Protein AF-A0AB37ASD0-F1 (afdb_monomer_lite)

pLDDT: mean 83.05, std 8.6, range [56.44, 93.0]

Structure (mmCIF, N/CA/C/O backbone):
data_AF-A0AB37ASD0-F1
#
_entry.id   AF-A0AB37ASD0-F1
#
loop_
_atom_site.group_PDB
_atom_site.id
_atom_site.type_symbol
_atom_site.label_atom_id
_atom_site.label_alt_id
_atom_site.label_comp_id
_atom_site.label_asym_id
_atom_site.label_entity_id
_atom_site.label_seq_id
_atom_site.pdbx_PDB_ins_code
_atom_site.Cartn_x
_atom_site.Cartn_y
_atom_site.Cartn_z
_atom_site.occupancy
_atom_site.B_iso_or_equiv
_atom_site.auth_seq_id
_atom_site.auth_comp_id
_atom_site.auth_asym_id
_atom_site.auth_atom_id
_atom_site.pdbx_PDB_model_num
ATOM 1 N N . ARG A 1 1 ? -6.641 -2.005 9.103 1.00 85.31 1 ARG A N 1
ATOM 2 C CA . ARG A 1 1 ? -7.366 -1.753 7.837 1.00 85.31 1 ARG A CA 1
ATOM 3 C C . ARG A 1 1 ? -6.356 -1.299 6.801 1.00 85.31 1 ARG A C 1
ATOM 5 O O . ARG A 1 1 ? -5.498 -0.503 7.167 1.00 85.31 1 ARG A O 1
ATOM 12 N N . GLY A 1 2 ? -6.407 -1.851 5.595 1.00 90.19 2 GLY A N 1
ATOM 13 C CA . GLY A 1 2 ? -5.529 -1.511 4.478 1.00 90.19 2 GLY A CA 1
ATOM 14 C C . GLY A 1 2 ? -6.332 -1.003 3.285 1.00 90.19 2 GLY A C 1
ATOM 15 O O . GLY A 1 2 ? -7.529 -1.276 3.191 1.00 90.19 2 GLY A O 1
ATOM 16 N N . TYR A 1 3 ? -5.657 -0.266 2.404 1.00 89.56 3 TYR A N 1
ATOM 17 C CA . TYR A 1 3 ? -6.221 0.275 1.171 1.00 89.56 3 TYR A CA 1
ATOM 18 C C . TYR A 1 3 ? -5.202 0.114 0.041 1.00 89.56 3 TYR A C 1
ATOM 20 O O . TYR A 1 3 ? -4.024 0.409 0.241 1.00 89.56 3 TYR A O 1
ATOM 28 N N . VAL A 1 4 ? -5.656 -0.333 -1.128 1.00 86.69 4 VAL A N 1
ATOM 29 C CA . VAL A 1 4 ? -4.887 -0.292 -2.381 1.00 86.69 4 VAL A CA 1
ATOM 30 C C . VAL A 1 4 ? -5.406 0.870 -3.206 1.00 86.69 4 VAL A C 1
ATOM 32 O O . VAL A 1 4 ? -6.621 1.058 -3.315 1.00 86.69 4 VAL A O 1
ATOM 35 N N . MET A 1 5 ? -4.487 1.644 -3.776 1.00 90.62 5 MET A N 1
ATOM 36 C CA . MET A 1 5 ? -4.816 2.776 -4.632 1.00 90.62 5 MET A CA 1
ATOM 37 C C . MET A 1 5 ? -4.257 2.569 -6.034 1.00 90.62 5 MET A C 1
ATOM 39 O O . MET A 1 5 ? -3.101 2.186 -6.189 1.00 90.62 5 MET A O 1
ATOM 43 N N . ASP A 1 6 ? -5.069 2.882 -7.038 1.00 86.62 6 ASP A N 1
ATOM 44 C CA . ASP A 1 6 ? -4.650 3.024 -8.429 1.00 86.62 6 ASP A CA 1
ATOM 45 C C . ASP A 1 6 ? -5.035 4.426 -8.902 1.00 86.62 6 ASP A C 1
ATOM 47 O O . ASP A 1 6 ? -6.190 4.839 -8.778 1.00 86.62 6 ASP A O 1
ATOM 51 N N . SER A 1 7 ? -4.052 5.183 -9.396 1.00 89.88 7 SER A N 1
ATOM 52 C CA . SER A 1 7 ? -4.270 6.502 -10.004 1.00 89.88 7 SER A CA 1
ATOM 53 C C . SER A 1 7 ? -5.087 7.474 -9.130 1.00 89.88 7 SER A C 1
ATOM 55 O O . SER A 1 7 ? -5.897 8.255 -9.620 1.00 89.88 7 SER A O 1
ATOM 57 N N . GLY A 1 8 ? -4.888 7.414 -7.808 1.00 91.62 8 GLY A N 1
ATOM 58 C CA . GLY A 1 8 ? -5.587 8.258 -6.830 1.00 91.62 8 GLY A CA 1
ATOM 59 C C . GLY A 1 8 ? -6.965 7.747 -6.387 1.00 91.62 8 GLY A C 1
ATOM 60 O O . GLY A 1 8 ? -7.626 8.418 -5.598 1.00 91.62 8 GLY A O 1
ATOM 61 N N . THR A 1 9 ? -7.392 6.566 -6.843 1.00 92.50 9 THR A N 1
ATOM 62 C CA . THR A 1 9 ? -8.670 5.941 -6.466 1.00 92.50 9 THR A CA 1
ATOM 63 C C . THR A 1 9 ? -8.435 4.694 -5.623 1.00 92.50 9 THR A C 1
ATOM 65 O O . THR A 1 9 ? -7.574 3.880 -5.947 1.00 92.50 9 THR A O 1
ATOM 68 N N . VAL A 1 10 ? -9.212 4.514 -4.550 1.00 89.75 10 VAL A N 1
ATOM 69 C CA . VAL A 1 10 ? -9.189 3.275 -3.756 1.00 89.75 10 VAL A CA 1
ATOM 70 C C . VAL A 1 10 ? -9.852 2.157 -4.555 1.00 89.75 10 VAL A C 1
ATOM 72 O O . VAL A 1 10 ? -11.028 2.250 -4.898 1.00 89.75 10 VAL A O 1
ATOM 75 N N . THR A 1 11 ? -9.101 1.098 -4.836 1.00 88.06 11 THR A N 1
ATOM 76 C CA . THR A 1 11 ? -9.565 -0.056 -5.623 1.00 88.06 11 THR A CA 1
ATOM 77 C C . THR A 1 11 ? -9.769 -1.313 -4.782 1.00 88.06 11 THR A C 1
ATOM 79 O O . THR A 1 11 ? -10.460 -2.235 -5.210 1.00 88.06 1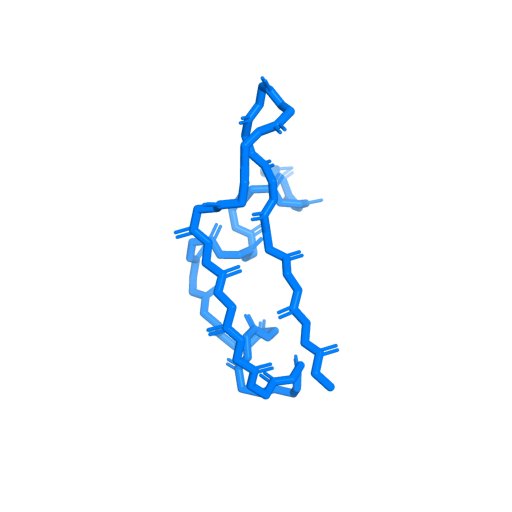1 THR A O 1
ATOM 82 N N . MET A 1 12 ? -9.211 -1.354 -3.570 1.00 87.06 12 MET A N 1
ATOM 83 C CA . MET A 1 12 ? -9.422 -2.432 -2.605 1.00 87.06 12 MET A CA 1
ATOM 84 C C . MET A 1 12 ? -9.303 -1.890 -1.181 1.00 87.06 12 MET A C 1
ATOM 86 O O . MET A 1 12 ? -8.405 -1.100 -0.891 1.00 87.06 12 MET A O 1
ATOM 90 N N . GLU A 1 13 ? -10.170 -2.351 -0.285 1.00 91.31 13 GLU A N 1
ATOM 91 C CA . GLU A 1 13 ? -10.126 -2.054 1.146 1.00 91.31 13 GLU A CA 1
ATOM 92 C C . GLU A 1 13 ? -10.411 -3.315 1.966 1.00 91.31 13 GLU A C 1
ATOM 94 O O . GLU A 1 13 ? -11.142 -4.202 1.523 1.00 91.31 13 GLU A O 1
ATOM 99 N N . GLY A 1 14 ? -9.838 -3.418 3.165 1.00 89.38 14 GLY A N 1
ATOM 100 C CA . GLY A 1 14 ? -10.047 -4.604 3.993 1.00 89.38 14 GLY A CA 1
ATOM 101 C C . GLY A 1 14 ? -9.142 -4.702 5.212 1.00 89.38 14 GLY A C 1
ATOM 102 O O . GLY A 1 14 ? -8.514 -3.729 5.650 1.00 89.38 14 GLY A O 1
ATOM 103 N N . ASP A 1 15 ? -9.089 -5.894 5.803 1.00 93.00 15 ASP A N 1
ATOM 104 C CA . ASP A 1 15 ? -8.105 -6.184 6.838 1.00 93.00 15 ASP A CA 1
ATOM 105 C C . ASP A 1 15 ? -6.698 -6.246 6.231 1.00 93.00 15 ASP A C 1
ATOM 107 O O . ASP A 1 15 ? -6.449 -6.955 5.261 1.00 93.00 15 ASP A O 1
ATOM 111 N N . ALA A 1 16 ? -5.761 -5.502 6.819 1.00 85.25 16 ALA A N 1
ATOM 112 C CA . ALA A 1 16 ? -4.435 -5.331 6.234 1.00 85.25 16 ALA A CA 1
ATOM 113 C C . ALA A 1 16 ? -3.630 -6.637 6.217 1.00 85.25 16 ALA A C 1
ATOM 115 O O . ALA A 1 16 ? -2.853 -6.841 5.291 1.00 85.25 16 ALA A O 1
ATOM 116 N N . LYS A 1 17 ? -3.816 -7.528 7.205 1.00 86.44 17 LYS A N 1
ATOM 117 C CA . LYS A 1 17 ? -3.113 -8.817 7.212 1.00 86.44 17 LYS A CA 1
ATOM 118 C C . LYS A 1 17 ? -3.623 -9.714 6.096 1.00 86.44 17 LYS A C 1
ATOM 120 O O . LYS A 1 17 ? -2.812 -10.284 5.385 1.00 86.44 17 LYS A O 1
ATOM 125 N N . GLN A 1 18 ? -4.939 -9.776 5.904 1.00 85.12 18 GLN A N 1
ATOM 126 C CA . GLN A 1 18 ? -5.527 -10.574 4.824 1.00 85.12 18 GLN A CA 1
ATOM 127 C C . GLN A 1 18 ? -5.141 -10.043 3.439 1.00 85.12 18 GLN A C 1
ATOM 129 O O . GLN A 1 18 ? -4.928 -10.818 2.514 1.00 85.12 18 GLN A O 1
ATOM 134 N N . MET A 1 19 ? -5.016 -8.722 3.298 1.00 85.81 19 MET A N 1
ATOM 135 C CA . MET A 1 19 ? -4.608 -8.096 2.040 1.00 85.81 19 MET A CA 1
ATOM 136 C C . MET A 1 19 ? -3.154 -8.407 1.664 1.00 85.81 19 MET A C 1
ATOM 138 O O . MET A 1 19 ? -2.860 -8.504 0.481 1.00 85.81 19 MET A O 1
ATOM 142 N N . LEU A 1 20 ? -2.243 -8.601 2.626 1.00 82.12 20 LEU A N 1
ATOM 143 C CA . LEU A 1 20 ? -0.849 -8.975 2.330 1.00 82.12 20 LEU A CA 1
ATOM 144 C C . LEU A 1 20 ? -0.731 -10.346 1.651 1.00 82.12 20 LEU A C 1
ATOM 146 O O . LEU A 1 20 ? 0.215 -10.576 0.896 1.00 82.12 20 LEU A O 1
ATOM 150 N N . ASP A 1 21 ? -1.693 -11.231 1.899 1.00 83.44 21 ASP A N 1
ATOM 151 C CA . ASP A 1 21 ? -1.751 -12.556 1.288 1.00 83.44 21 ASP A CA 1
ATOM 152 C C . ASP A 1 21 ? -2.398 -12.532 -0.109 1.00 83.44 21 ASP A C 1
ATOM 154 O O . ASP A 1 21 ? -2.271 -13.504 -0.857 1.00 83.44 21 ASP A O 1
ATOM 158 N N . ASP A 1 22 ? -3.061 -11.434 -0.497 1.00 82.50 22 ASP A N 1
ATOM 159 C CA . ASP A 1 22 ? -3.721 -11.317 -1.797 1.00 82.50 22 ASP A CA 1
ATOM 160 C C . ASP A 1 22 ? -2.669 -11.207 -2.925 1.00 82.50 22 ASP A C 1
ATOM 162 O O . ASP A 1 22 ? -1.862 -10.267 -2.947 1.00 82.50 22 ASP A O 1
ATOM 166 N N . PRO A 1 23 ? -2.670 -12.131 -3.907 1.00 79.81 23 PRO A N 1
ATOM 167 C CA . PRO A 1 23 ? -1.735 -1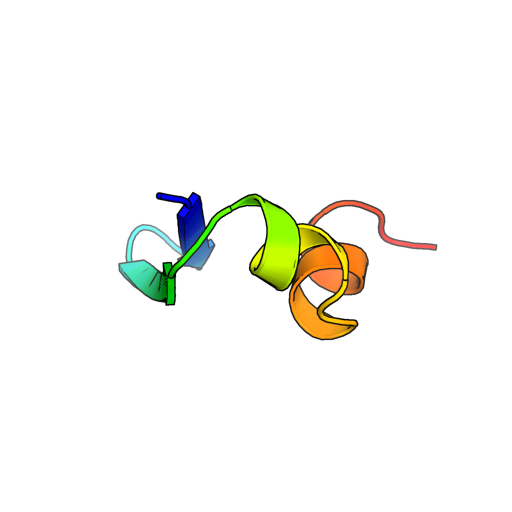2.108 -5.030 1.00 79.81 23 PRO A CA 1
ATOM 168 C C . PRO A 1 23 ? -1.736 -10.787 -5.809 1.00 79.81 23 PRO A C 1
ATOM 170 O O . PRO A 1 23 ? -0.695 -10.388 -6.326 1.00 79.81 23 PRO A O 1
ATOM 173 N N . LYS A 1 24 ? -2.876 -10.087 -5.879 1.00 78.94 24 LYS A N 1
ATOM 174 C CA . LYS A 1 24 ? -3.003 -8.791 -6.559 1.00 78.94 24 LYS A CA 1
ATOM 175 C C . LYS A 1 24 ? -2.316 -7.678 -5.782 1.00 78.94 24 LYS A C 1
ATOM 177 O O . LYS A 1 24 ? -1.658 -6.841 -6.391 1.00 78.94 24 LYS A O 1
ATOM 182 N N . VAL A 1 25 ? -2.434 -7.681 -4.453 1.00 80.12 25 VAL A N 1
ATOM 183 C CA . VAL A 1 25 ? -1.732 -6.723 -3.584 1.00 80.12 25 VAL A CA 1
ATOM 184 C C . VAL A 1 25 ? -0.231 -6.954 -3.695 1.00 80.12 25 VAL A C 1
ATOM 186 O O . VAL A 1 25 ? 0.534 -6.013 -3.886 1.00 80.12 25 VAL A O 1
ATOM 189 N N . ARG A 1 26 ? 0.200 -8.215 -3.671 1.00 77.50 26 ARG A N 1
ATOM 190 C CA . ARG A 1 26 ? 1.614 -8.560 -3.841 1.00 77.50 26 ARG A CA 1
ATOM 191 C C . ARG A 1 26 ? 2.146 -8.130 -5.209 1.00 77.50 26 ARG A C 1
ATOM 193 O O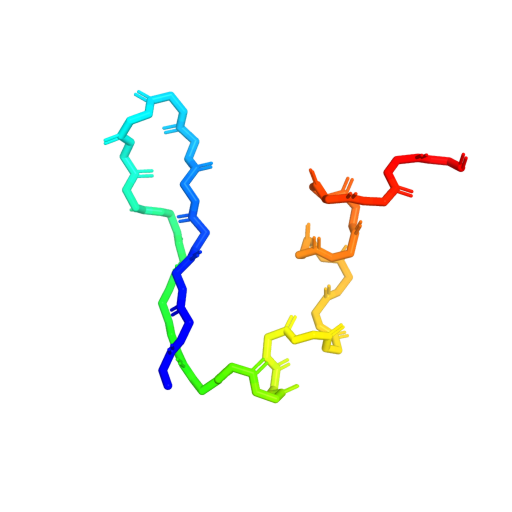 . ARG A 1 26 ? 3.185 -7.488 -5.259 1.00 77.50 26 ARG A O 1
ATOM 200 N N . ALA A 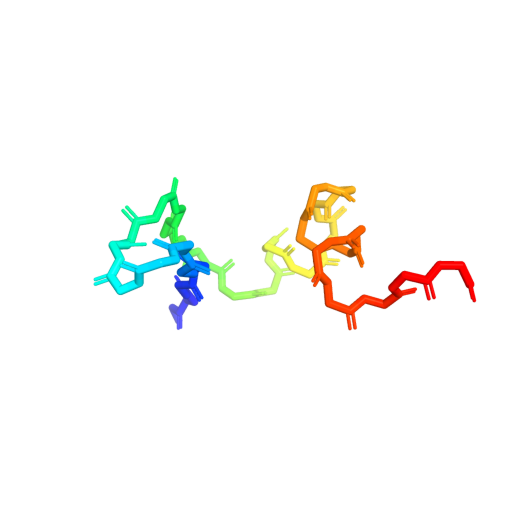1 27 ? 1.422 -8.404 -6.294 1.00 77.19 27 ALA A N 1
ATOM 201 C CA . ALA A 1 27 ? 1.821 -7.993 -7.641 1.00 77.19 27 ALA A CA 1
ATOM 202 C C . ALA A 1 27 ? 1.873 -6.463 -7.813 1.00 77.19 27 ALA A C 1
ATOM 204 O O . ALA A 1 27 ? 2.757 -5.954 -8.494 1.00 77.19 27 ALA A O 1
ATOM 205 N N . ALA A 1 28 ? 0.954 -5.729 -7.178 1.00 74.12 28 ALA A N 1
ATOM 206 C CA . ALA A 1 28 ? 0.906 -4.270 -7.252 1.00 74.12 28 ALA A CA 1
ATOM 207 C C . ALA A 1 28 ? 2.053 -3.574 -6.494 1.00 74.12 28 ALA A C 1
ATOM 209 O O . ALA A 1 28 ? 2.421 -2.459 -6.854 1.00 74.12 28 ALA A O 1
ATOM 210 N N . TYR A 1 29 ? 2.615 -4.206 -5.456 1.00 68.00 29 TYR A N 1
ATOM 211 C CA . TYR A 1 29 ? 3.626 -3.590 -4.583 1.00 68.00 29 TYR A CA 1
ATOM 212 C C . TYR A 1 29 ? 5.028 -4.215 -4.669 1.00 68.00 29 TYR A C 1
ATOM 214 O O . TYR A 1 29 ? 5.987 -3.578 -4.238 1.00 68.00 29 TYR A O 1
ATOM 222 N N . LEU A 1 30 ? 5.168 -5.435 -5.195 1.00 65.81 30 LEU A N 1
ATOM 223 C CA . LEU A 1 30 ? 6.416 -6.213 -5.191 1.00 65.81 30 LEU A CA 1
ATOM 224 C C . LEU A 1 30 ? 6.821 -6.695 -6.593 1.00 65.81 30 LEU A C 1
ATOM 226 O O . LEU A 1 30 ? 7.388 -7.774 -6.678 1.00 65.81 30 LEU A O 1
ATOM 230 N N . GLY A 1 31 ? 6.455 -5.976 -7.665 1.00 67.50 31 GLY A N 1
ATOM 231 C CA . GLY A 1 31 ? 6.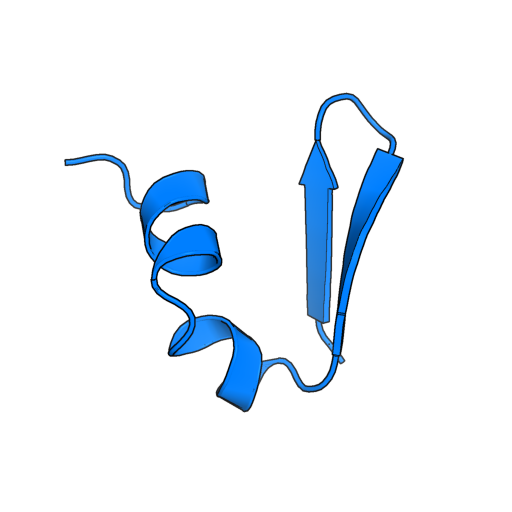667 -6.418 -9.056 1.00 67.50 31 GLY A CA 1
ATOM 232 C C . GLY A 1 31 ? 8.001 -7.150 -9.280 1.00 67.50 31 GLY A C 1
ATOM 233 O O . GLY A 1 31 ? 9.003 -6.675 -8.768 1.00 67.50 31 GLY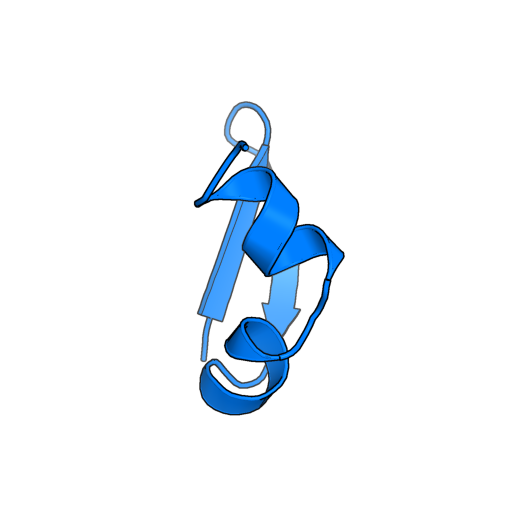 A O 1
ATOM 234 N N . GLU A 1 32 ? 7.936 -8.288 -9.994 1.00 56.44 32 GLU A N 1
ATOM 235 C CA . GLU A 1 32 ? 8.966 -9.349 -10.166 1.00 56.44 32 GLU A CA 1
ATOM 236 C C . GLU A 1 32 ? 10.142 -9.413 -9.170 1.00 56.44 32 GLU A C 1
ATOM 238 O O . GLU A 1 32 ? 11.076 -8.582 -9.243 1.00 56.44 32 GLU A O 1
#

Radius of gyration: 9.16 Å; chains: 1; bounding box: 19×21×18 Å

Secondary structure (DSSP, 8-state):
-EEEEETTEEEEEE-HHHHHT-HHHHHHHS--

Sequence (32 aa):
RGYVMDSGTVTMEGDAKQMLDDPKVRAAYLGE

InterPro domains:
  IPR032823 Branched-chain amino acid ATP-binding cassette transporter, C-terminal [PF12399] (13-32)

Organism: NCBI:txid87883

Foldseek 3Di:
DDFDDDPRDTPDDDDPVVLVPDPVSCCVPPPD